Protein AF-A0A4Q0MF46-F1 (afdb_monomer)

Radius of gyration: 20.66 Å; Cα contacts (8 Å, |Δi|>4): 119; chains: 1; bounding box: 59×20×72 Å

Organism: NCBI:txid405005

Structure (mmCIF, N/CA/C/O backbone):
data_AF-A0A4Q0MF46-F1
#
_entry.id   AF-A0A4Q0MF46-F1
#
loop_
_atom_site.group_PDB
_atom_site.id
_atom_site.type_symbol
_atom_site.label_atom_id
_atom_site.label_alt_id
_atom_site.label_comp_id
_atom_site.label_asym_id
_atom_site.label_entity_id
_atom_site.label_seq_id
_atom_site.pdbx_PDB_ins_code
_atom_site.Cartn_x
_atom_site.Cartn_y
_atom_site.Cartn_z
_atom_site.occupancy
_atom_site.B_iso_or_equiv
_atom_site.auth_seq_id
_atom_site.auth_comp_id
_atom_site.auth_asym_id
_atom_site.auth_atom_id
_atom_site.pdbx_PDB_model_num
ATOM 1 N N . MET A 1 1 ? 11.680 4.975 53.846 1.00 40.31 1 MET A N 1
ATOM 2 C CA . MET A 1 1 ? 12.499 3.978 53.120 1.00 40.31 1 MET A CA 1
ATOM 3 C C . MET A 1 1 ? 11.636 3.313 52.054 1.00 40.31 1 MET A C 1
ATOM 5 O O . MET A 1 1 ? 10.514 2.960 52.376 1.00 40.31 1 MET A O 1
ATOM 9 N N . SER A 1 2 ? 12.165 3.184 50.829 1.00 45.22 2 SER A N 1
ATOM 10 C CA . SER A 1 2 ? 11.640 2.401 49.684 1.00 45.22 2 SER A CA 1
ATOM 11 C C . SER A 1 2 ? 10.292 2.855 49.097 1.00 45.22 2 SER A C 1
ATOM 13 O O . SER A 1 2 ? 9.236 2.490 49.588 1.00 45.22 2 SER A O 1
ATOM 15 N N . LYS A 1 3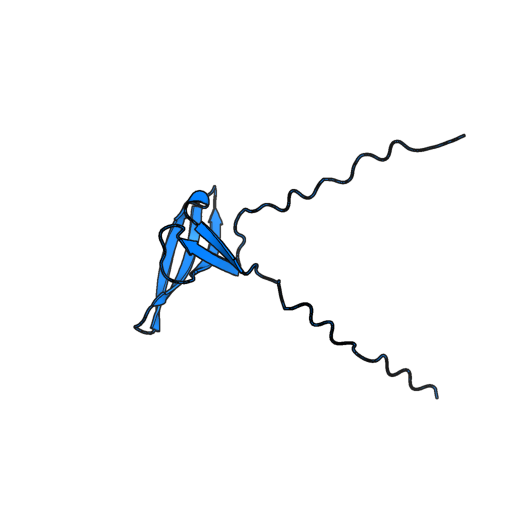 ? 10.254 3.803 48.150 1.00 49.03 3 LYS A N 1
ATOM 16 C CA . LYS A 1 3 ? 10.616 3.739 46.710 1.00 49.03 3 LYS A CA 1
ATOM 17 C C . LYS A 1 3 ? 9.796 2.730 45.876 1.00 49.03 3 LYS A C 1
ATOM 19 O O . LYS A 1 3 ? 9.897 1.527 46.088 1.00 49.03 3 LYS A O 1
ATOM 24 N N . ARG A 1 4 ? 9.213 3.291 44.800 1.00 55.97 4 ARG A N 1
ATOM 25 C CA . ARG A 1 4 ? 8.765 2.702 43.515 1.00 55.97 4 ARG A CA 1
ATOM 26 C C . ARG A 1 4 ? 7.278 2.353 43.393 1.00 55.97 4 ARG A C 1
ATOM 28 O O . ARG A 1 4 ? 6.872 1.222 43.610 1.00 55.97 4 ARG A O 1
ATOM 35 N N . ARG A 1 5 ? 6.504 3.303 42.857 1.00 51.41 5 ARG A N 1
ATOM 36 C CA . ARG A 1 5 ? 5.562 2.973 41.781 1.00 51.41 5 ARG A CA 1
ATOM 37 C C . ARG A 1 5 ? 6.276 3.299 40.474 1.00 51.41 5 ARG A C 1
ATOM 39 O O . ARG A 1 5 ? 6.411 4.465 40.125 1.00 51.41 5 ARG A O 1
ATOM 46 N N . ALA A 1 6 ? 6.826 2.273 39.831 1.00 51.44 6 ALA A N 1
ATOM 47 C CA . ALA A 1 6 ? 7.138 2.349 38.414 1.00 51.44 6 ALA A CA 1
ATOM 48 C C . ALA A 1 6 ? 5.782 2.433 37.708 1.00 51.44 6 ALA A C 1
ATOM 50 O O . ALA A 1 6 ? 5.026 1.464 37.712 1.00 51.44 6 ALA A O 1
ATOM 51 N N . GLN A 1 7 ? 5.422 3.624 37.234 1.00 51.00 7 GLN A N 1
ATOM 52 C CA . GLN A 1 7 ? 4.358 3.736 36.250 1.00 51.00 7 GLN A CA 1
ATOM 53 C C . GLN A 1 7 ? 4.859 3.029 34.999 1.00 51.00 7 GLN A C 1
ATOM 55 O O . GLN A 1 7 ? 5.992 3.256 34.569 1.00 51.00 7 GLN A O 1
ATOM 60 N N . GLY A 1 8 ? 4.036 2.085 34.546 1.00 39.69 8 GLY A N 1
ATOM 61 C CA . GLY A 1 8 ? 4.311 1.206 33.430 1.00 39.69 8 GLY A CA 1
ATOM 62 C C . GLY A 1 8 ? 4.829 1.994 32.245 1.00 39.69 8 GLY A C 1
ATOM 63 O O . GLY A 1 8 ? 4.337 3.082 31.937 1.00 39.69 8 GLY A O 1
ATOM 64 N N . ALA A 1 9 ? 5.853 1.416 31.626 1.00 43.28 9 ALA A N 1
ATOM 65 C CA . ALA A 1 9 ? 6.200 1.697 30.255 1.00 43.28 9 ALA A CA 1
ATOM 66 C C . ALA A 1 9 ? 4.900 1.833 29.460 1.00 43.28 9 ALA A C 1
ATOM 68 O O . ALA A 1 9 ? 4.036 0.960 29.551 1.00 43.28 9 ALA A O 1
ATOM 69 N N . ALA A 1 10 ? 4.754 2.943 28.739 1.00 44.03 10 ALA A N 1
ATOM 70 C CA . ALA A 1 10 ? 3.844 2.977 27.616 1.00 44.03 10 ALA A CA 1
ATOM 71 C C . ALA A 1 10 ? 4.206 1.755 26.771 1.00 44.03 10 ALA A C 1
ATOM 73 O O . ALA A 1 10 ? 5.303 1.697 26.213 1.00 44.03 10 ALA A O 1
ATOM 74 N N . GLU A 1 11 ? 3.347 0.738 26.800 1.00 41.12 11 GLU A N 1
ATOM 75 C CA . GLU A 1 11 ? 3.354 -0.300 25.790 1.00 41.12 11 GLU A CA 1
ATOM 76 C C . GLU A 1 11 ? 3.212 0.473 24.491 1.00 41.12 11 GLU A C 1
ATOM 78 O O . GLU A 1 11 ? 2.191 1.102 24.216 1.00 41.12 11 GLU A O 1
ATOM 83 N N . ILE A 1 12 ? 4.324 0.564 23.772 1.00 47.06 12 ILE A N 1
ATOM 84 C CA . ILE A 1 12 ? 4.336 1.022 22.403 1.00 47.06 12 ILE A CA 1
ATOM 85 C C . ILE A 1 12 ? 3.547 -0.085 21.717 1.00 47.06 12 ILE A C 1
ATOM 87 O O . ILE A 1 12 ? 4.113 -1.125 21.392 1.00 47.06 12 ILE A O 1
ATOM 91 N N . GLU A 1 13 ? 2.221 0.071 21.635 1.00 45.34 13 GLU A N 1
ATOM 92 C CA . GLU A 1 13 ? 1.415 -0.658 20.672 1.00 45.34 13 GLU A CA 1
ATOM 93 C C . GLU A 1 13 ? 2.116 -0.390 19.350 1.00 45.34 13 GLU A C 1
ATOM 95 O O . GLU A 1 13 ? 2.040 0.713 18.798 1.00 45.34 13 GLU A O 1
ATOM 100 N N . GLU A 1 14 ? 2.918 -1.365 18.925 1.00 47.41 14 GLU A N 1
ATOM 101 C CA . GLU A 1 14 ? 3.529 -1.414 17.617 1.00 47.41 14 GLU A CA 1
ATOM 102 C C . GLU A 1 14 ? 2.349 -1.379 16.660 1.00 47.41 14 GLU A C 1
ATOM 104 O O . GLU A 1 14 ? 1.678 -2.377 16.418 1.00 47.41 14 GLU A O 1
ATOM 109 N N . SER A 1 15 ? 1.976 -0.161 16.272 1.00 50.06 15 SER A N 1
ATOM 110 C CA . SER A 1 15 ? 0.756 0.085 15.538 1.00 50.06 15 SER A CA 1
ATOM 111 C C . SER A 1 15 ? 0.938 -0.631 14.213 1.00 50.06 15 SER A C 1
ATOM 113 O O . SER A 1 15 ? 1.709 -0.175 13.371 1.00 50.06 15 SER A O 1
ATOM 115 N N . ASP A 1 16 ? 0.247 -1.757 14.030 1.00 63.00 16 ASP A N 1
ATOM 116 C CA . ASP A 1 16 ? 0.226 -2.541 12.784 1.00 63.00 16 ASP A CA 1
ATOM 117 C C . ASP A 1 16 ? -0.330 -1.711 11.605 1.00 63.00 16 ASP A C 1
ATOM 119 O O . ASP A 1 16 ? -0.311 -2.117 10.446 1.00 63.00 16 ASP A O 1
ATOM 123 N N . ALA A 1 17 ? -0.787 -0.488 11.894 1.00 77.38 17 ALA A N 1
ATOM 124 C CA . ALA A 1 17 ? -1.120 0.519 10.914 1.00 77.38 17 ALA A CA 1
ATOM 125 C C . ALA A 1 17 ? 0.066 0.798 9.962 1.00 77.38 17 ALA A C 1
ATOM 127 O O . ALA A 1 17 ? 1.205 1.019 10.406 1.00 77.38 17 ALA A O 1
ATOM 128 N N . PRO A 1 18 ? -0.198 0.835 8.644 1.00 83.94 18 PRO A N 1
ATOM 129 C CA . PRO A 1 18 ? 0.808 1.193 7.659 1.00 83.94 18 PRO A CA 1
ATOM 130 C C . PRO A 1 18 ? 1.277 2.631 7.881 1.00 83.94 18 PRO A C 1
ATOM 132 O O . PRO A 1 18 ? 0.474 3.526 8.146 1.00 83.94 18 PRO A O 1
ATOM 135 N N . ALA A 1 19 ? 2.580 2.848 7.749 1.00 90.12 19 ALA A N 1
ATOM 136 C CA . ALA A 1 19 ? 3.232 4.143 7.859 1.00 90.12 19 ALA A CA 1
ATOM 137 C C . ALA A 1 19 ? 3.734 4.626 6.492 1.00 90.12 19 ALA A C 1
ATOM 139 O O . ALA A 1 19 ? 3.907 3.851 5.552 1.00 90.12 19 ALA A O 1
ATOM 140 N N . VAL A 1 20 ? 3.991 5.930 6.369 1.00 92.44 20 VAL A N 1
ATOM 141 C CA . VAL A 1 20 ? 4.573 6.503 5.147 1.00 92.44 20 VAL A CA 1
ATOM 142 C C . VAL A 1 20 ? 5.938 5.873 4.861 1.00 92.44 20 VAL A C 1
ATOM 144 O O . VAL A 1 20 ? 6.795 5.797 5.737 1.00 92.44 20 VAL A O 1
ATOM 147 N N . GLY A 1 21 ? 6.134 5.435 3.617 1.00 92.25 21 GLY A N 1
ATOM 148 C CA . GLY A 1 21 ? 7.318 4.712 3.155 1.00 92.25 21 GLY A CA 1
ATOM 149 C C . GLY A 1 21 ? 7.218 3.188 3.270 1.00 92.25 21 GLY A C 1
ATOM 150 O O . GLY A 1 21 ? 8.063 2.495 2.696 1.00 92.25 21 GLY A O 1
ATOM 151 N N . ASP A 1 22 ? 6.211 2.656 3.972 1.00 93.88 22 ASP A N 1
ATOM 152 C CA . ASP A 1 22 ? 5.975 1.215 4.027 1.00 93.88 22 ASP A CA 1
ATOM 153 C C . ASP A 1 22 ? 5.635 0.689 2.628 1.00 93.88 22 ASP A C 1
ATOM 155 O O . ASP A 1 22 ? 4.983 1.355 1.821 1.00 93.88 22 ASP A O 1
ATOM 159 N N . VAL A 1 23 ? 6.065 -0.535 2.336 1.00 94.12 23 VAL A N 1
ATOM 160 C CA . VAL A 1 23 ? 5.605 -1.276 1.164 1.00 94.12 23 VAL A CA 1
ATOM 161 C C . VAL A 1 23 ? 4.432 -2.130 1.605 1.00 94.12 23 VAL A C 1
ATOM 163 O O . VAL A 1 23 ? 4.571 -2.986 2.477 1.00 94.12 23 VAL A O 1
ATOM 166 N N . VAL A 1 24 ? 3.285 -1.912 0.984 1.00 94.31 24 VAL A N 1
ATOM 167 C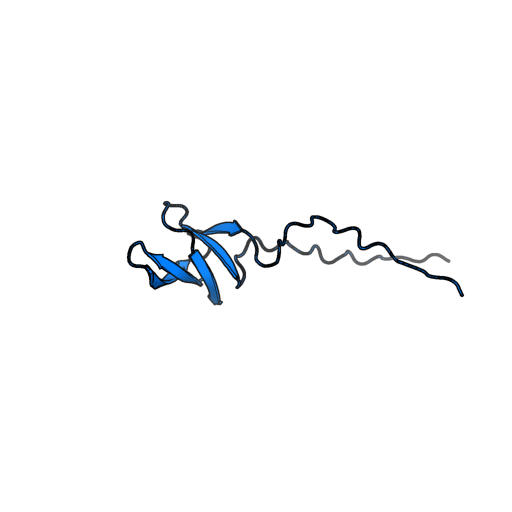 CA . VAL A 1 24 ? 2.022 -2.597 1.247 1.00 94.31 24 VAL A CA 1
ATOM 168 C C . VAL A 1 24 ? 1.510 -3.265 -0.023 1.00 94.31 24 VAL A C 1
ATOM 170 O O . VAL A 1 24 ? 1.963 -2.992 -1.134 1.00 94.31 24 VAL A O 1
ATOM 173 N N . LYS A 1 25 ? 0.548 -4.167 0.125 1.00 95.38 25 LYS A N 1
ATOM 174 C CA . LYS A 1 25 ? -0.151 -4.805 -0.992 1.00 95.38 25 LYS A CA 1
ATOM 175 C C . LYS A 1 25 ? -1.603 -5.037 -0.605 1.00 95.38 25 LYS A C 1
ATOM 177 O O . LYS A 1 25 ? -1.890 -5.239 0.569 1.00 95.38 25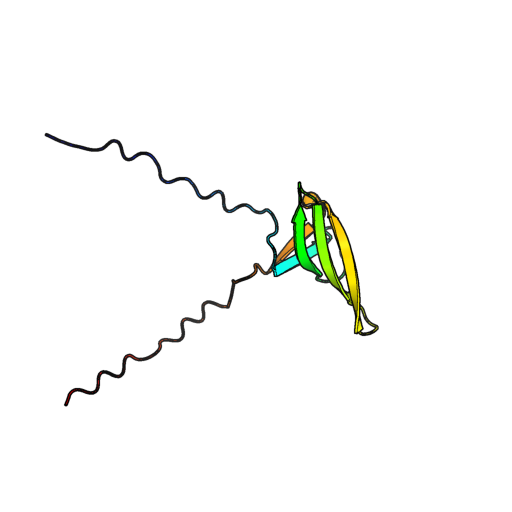 LYS A O 1
ATOM 182 N N . LEU A 1 26 ? -2.512 -5.051 -1.575 1.00 94.94 26 LEU A N 1
ATOM 183 C CA . LEU A 1 26 ? -3.899 -5.429 -1.311 1.00 94.94 26 LEU A CA 1
ATOM 184 C C . LEU A 1 26 ? -3.982 -6.876 -0.819 1.00 94.94 26 LEU A C 1
ATOM 186 O O . LEU A 1 26 ? -3.314 -7.765 -1.360 1.00 94.94 26 LEU A O 1
ATOM 190 N N . VAL A 1 27 ? -4.849 -7.126 0.160 1.00 93.00 27 VAL A N 1
ATOM 191 C CA . VAL A 1 27 ? -5.129 -8.482 0.664 1.00 93.00 27 VAL A CA 1
ATOM 192 C C . VAL A 1 27 ? -5.635 -9.391 -0.465 1.00 93.00 27 VAL A C 1
ATOM 194 O O . VAL A 1 27 ? -5.241 -10.552 -0.542 1.00 93.00 27 VAL A O 1
ATOM 197 N N . ALA A 1 28 ? -6.412 -8.840 -1.403 1.00 91.81 28 ALA A N 1
ATOM 198 C CA . ALA A 1 28 ? -6.910 -9.542 -2.590 1.00 91.81 28 ALA A CA 1
ATOM 199 C C . ALA A 1 28 ? -5.825 -9.887 -3.638 1.00 91.81 28 ALA A C 1
ATOM 201 O O . ALA A 1 28 ? -6.107 -10.589 -4.607 1.00 91.81 28 ALA A O 1
ATOM 202 N N . GLY A 1 29 ? -4.587 -9.413 -3.468 1.00 90.00 29 GLY A N 1
ATOM 203 C CA . GLY A 1 29 ? -3.520 -9.537 -4.463 1.00 90.00 29 GLY A CA 1
ATOM 204 C C . GLY A 1 29 ? -3.356 -8.283 -5.331 1.00 90.00 29 GLY A C 1
ATOM 205 O O . GLY A 1 29 ? -4.165 -7.366 -5.283 1.00 90.00 29 GLY A O 1
ATOM 206 N N . GLY A 1 30 ? -2.257 -8.210 -6.092 1.00 88.81 30 GLY A N 1
ATOM 207 C CA . GLY A 1 30 ? -1.874 -7.005 -6.843 1.00 88.81 30 GLY A CA 1
ATOM 208 C C . GLY A 1 30 ? -0.378 -6.663 -6.787 1.00 88.81 30 GLY A C 1
ATOM 209 O O . GLY A 1 30 ? 0.431 -7.502 -6.363 1.00 88.81 30 GLY A O 1
ATOM 210 N N . PRO A 1 31 ? 0.008 -5.456 -7.232 1.00 93.25 31 PRO A N 1
ATOM 211 C CA . PRO A 1 31 ? 1.383 -4.979 -7.150 1.00 93.25 31 PRO A CA 1
ATOM 212 C C . PRO A 1 31 ? 1.780 -4.653 -5.705 1.00 93.25 31 PRO A C 1
ATOM 214 O O . PRO A 1 31 ? 0.933 -4.486 -4.826 1.00 93.25 31 PRO A O 1
ATOM 217 N N . ASN A 1 32 ? 3.087 -4.566 -5.466 1.00 94.50 32 ASN A N 1
ATOM 218 C CA . ASN A 1 32 ? 3.611 -3.954 -4.251 1.00 94.50 32 ASN A CA 1
ATOM 219 C C . ASN A 1 32 ? 3.543 -2.435 -4.420 1.00 94.50 32 ASN A C 1
ATOM 221 O O . ASN A 1 32 ? 3.973 -1.912 -5.447 1.00 94.50 32 ASN A O 1
ATOM 225 N N . MET A 1 33 ? 3.010 -1.746 -3.420 1.00 96.25 33 MET A N 1
ATOM 226 C CA . MET A 1 33 ? 2.746 -0.314 -3.460 1.00 96.25 33 MET A CA 1
ATOM 227 C C . MET A 1 33 ? 3.431 0.361 -2.279 1.00 96.25 33 MET A C 1
ATOM 229 O O . MET A 1 33 ? 3.470 -0.189 -1.184 1.00 96.25 33 MET A O 1
ATOM 233 N N . THR A 1 34 ? 3.986 1.545 -2.494 1.00 95.88 34 THR A N 1
ATOM 234 C CA . THR A 1 34 ? 4.652 2.327 -1.452 1.00 95.88 34 THR A CA 1
ATOM 235 C C . THR A 1 34 ? 3.659 3.313 -0.864 1.00 95.88 34 THR A C 1
ATOM 237 O O . THR A 1 34 ? 3.027 4.064 -1.606 1.00 95.88 34 THR A O 1
ATOM 240 N N . VAL A 1 35 ? 3.519 3.340 0.456 1.00 95.44 35 VAL A N 1
ATOM 241 C CA . VAL A 1 35 ? 2.656 4.299 1.147 1.00 95.44 35 VAL A CA 1
ATOM 242 C C . VAL A 1 35 ? 3.257 5.695 1.028 1.00 95.44 35 VAL A C 1
ATOM 244 O O . VAL A 1 35 ? 4.391 5.938 1.439 1.00 95.44 35 VAL A O 1
ATOM 247 N N . ARG A 1 36 ? 2.488 6.630 0.475 1.00 95.75 36 ARG A N 1
ATOM 248 C CA . ARG A 1 36 ? 2.857 8.046 0.366 1.00 95.75 36 ARG A CA 1
ATOM 249 C C . ARG A 1 36 ? 2.249 8.875 1.485 1.00 95.75 36 ARG A C 1
ATOM 251 O O 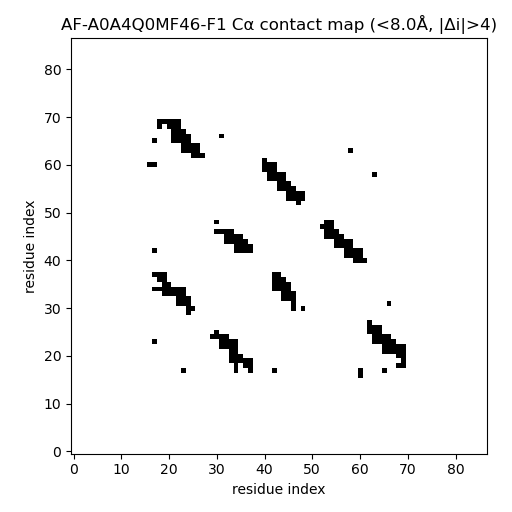. ARG A 1 36 ? 2.884 9.807 1.965 1.00 95.75 36 ARG A O 1
ATOM 258 N N . GLU A 1 37 ? 1.040 8.527 1.905 1.00 93.75 37 GLU A N 1
ATOM 259 C CA . GLU A 1 37 ? 0.294 9.284 2.901 1.00 93.75 37 GLU A CA 1
ATOM 260 C C . GLU A 1 37 ? -0.740 8.398 3.608 1.00 93.75 37 GLU A C 1
ATOM 262 O O . GLU A 1 37 ? -1.295 7.478 3.011 1.00 93.75 37 GLU A O 1
ATOM 267 N N . VAL A 1 38 ? -1.011 8.694 4.881 1.00 91.81 38 VAL A N 1
ATOM 268 C CA . VAL A 1 38 ? -2.015 8.008 5.702 1.00 91.81 38 VAL A CA 1
ATOM 269 C C . VAL A 1 38 ? -2.907 9.061 6.349 1.00 91.81 38 VAL A C 1
ATOM 271 O O . VAL A 1 38 ? -2.424 9.928 7.076 1.00 91.81 38 VAL A O 1
ATOM 274 N N . ARG A 1 39 ? -4.215 9.003 6.087 1.00 90.81 39 ARG A N 1
ATOM 275 C CA . ARG A 1 39 ? -5.214 9.921 6.650 1.00 90.81 39 ARG A CA 1
ATOM 276 C C . ARG A 1 39 ? -6.457 9.154 7.071 1.00 90.81 39 ARG A C 1
ATOM 278 O O . ARG A 1 39 ? -7.141 8.597 6.225 1.00 90.81 39 ARG A O 1
ATOM 285 N N . GLN A 1 40 ? -6.781 9.184 8.365 1.00 86.44 40 GLN A N 1
ATOM 286 C CA . GLN A 1 40 ? -8.060 8.684 8.901 1.00 86.44 40 GLN A CA 1
ATOM 287 C C . GLN A 1 40 ? -8.428 7.258 8.427 1.00 86.44 40 GLN A C 1
ATOM 289 O O . GLN A 1 40 ? -9.564 7.004 8.043 1.00 86.44 40 GLN A O 1
ATOM 294 N N . GLY A 1 41 ? -7.463 6.329 8.413 1.00 84.88 41 GLY A N 1
ATOM 295 C CA . GLY A 1 41 ? -7.684 4.946 7.958 1.00 84.88 41 GLY A CA 1
ATOM 296 C C . GLY A 1 41 ? -7.687 4.758 6.436 1.00 84.88 41 GLY A C 1
ATOM 297 O O .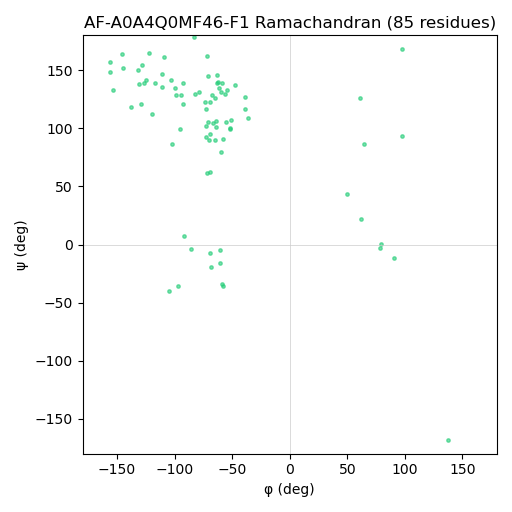 GLY A 1 41 ? -7.827 3.637 5.958 1.00 84.88 41 GLY A O 1
ATOM 298 N N . LEU A 1 42 ? -7.489 5.825 5.660 1.00 92.94 42 LEU A N 1
ATOM 299 C CA . LEU A 1 42 ? -7.228 5.765 4.226 1.00 92.94 42 LEU A CA 1
ATOM 300 C C . LEU A 1 42 ? -5.727 5.920 3.962 1.00 92.94 42 LEU A C 1
ATOM 302 O O . LEU A 1 42 ? -5.067 6.803 4.513 1.00 92.94 42 LEU A O 1
ATOM 306 N N . VAL A 1 43 ? -5.190 5.072 3.096 1.00 95.19 43 VAL A N 1
ATOM 307 C CA . VAL A 1 43 ? -3.764 4.987 2.784 1.00 95.19 43 VAL A CA 1
ATOM 308 C C . VAL A 1 43 ? -3.580 5.281 1.304 1.00 95.19 43 VAL A C 1
ATOM 310 O O . VAL A 1 43 ? -4.013 4.504 0.453 1.00 95.19 43 VAL A O 1
ATOM 313 N N . ALA A 1 44 ? -2.948 6.408 0.994 1.00 95.88 44 ALA A N 1
ATOM 314 C CA . ALA A 1 44 ? -2.556 6.747 -0.364 1.00 95.88 44 ALA A CA 1
ATOM 315 C C . ALA A 1 44 ? -1.242 6.040 -0.698 1.00 95.88 44 ALA A C 1
ATOM 317 O O . ALA A 1 44 ? -0.257 6.116 0.043 1.00 95.88 44 ALA A O 1
ATOM 318 N N . THR A 1 45 ? -1.229 5.355 -1.831 1.00 95.94 45 THR A N 1
ATOM 319 C CA . THR A 1 45 ? -0.129 4.506 -2.271 1.00 95.94 45 THR A CA 1
ATOM 320 C C . THR A 1 45 ? 0.306 4.861 -3.684 1.00 95.94 45 THR A C 1
ATOM 322 O O . THR A 1 45 ? -0.477 5.390 -4.474 1.00 95.94 45 THR A O 1
ATOM 325 N N . GLU A 1 46 ? 1.560 4.559 -3.997 1.00 96.12 46 GLU A N 1
ATOM 326 C CA . GLU A 1 46 ? 2.144 4.714 -5.323 1.00 96.12 46 GLU A CA 1
ATOM 327 C C . GLU A 1 46 ? 2.872 3.432 -5.734 1.00 96.12 46 GLU A C 1
ATOM 329 O O . GLU A 1 46 ? 3.586 2.825 -4.931 1.00 96.12 46 GLU A O 1
ATOM 334 N N . TRP A 1 47 ? 2.717 3.015 -6.986 1.00 95.12 47 TRP A N 1
ATOM 335 C CA . TRP A 1 47 ? 3.474 1.906 -7.559 1.00 95.12 47 TRP A CA 1
ATOM 336 C C . TRP A 1 47 ? 3.763 2.146 -9.033 1.00 95.12 47 TRP A C 1
ATOM 338 O O . TRP A 1 47 ? 3.153 2.988 -9.685 1.00 95.12 47 TRP A O 1
ATOM 348 N N . THR A 1 48 ? 4.703 1.380 -9.568 1.00 92.50 48 THR A N 1
ATOM 349 C CA . THR A 1 48 ? 5.015 1.390 -10.994 1.00 92.50 48 THR A CA 1
ATOM 350 C C . THR A 1 48 ? 4.323 0.215 -11.670 1.00 92.50 48 THR A C 1
ATOM 352 O O . THR A 1 48 ? 4.442 -0.924 -11.212 1.00 92.50 48 THR A O 1
ATOM 355 N N . ASP A 1 49 ? 3.587 0.476 -12.745 1.00 85.25 49 ASP A N 1
ATOM 356 C CA . ASP A 1 49 ? 2.973 -0.581 -13.547 1.00 85.25 49 ASP A CA 1
ATOM 357 C C . ASP A 1 49 ? 3.950 -1.180 -14.580 1.00 85.25 49 ASP A C 1
ATOM 359 O O . ASP A 1 49 ? 5.103 -0.763 -14.719 1.00 85.25 49 ASP A O 1
ATOM 363 N N . GLY A 1 50 ? 3.486 -2.178 -15.338 1.00 80.00 50 GLY A N 1
ATOM 364 C CA . GLY A 1 50 ? 4.277 -2.801 -16.405 1.00 80.00 50 GLY A CA 1
ATOM 365 C C . GLY A 1 50 ? 4.698 -1.840 -17.528 1.00 80.00 50 GLY A C 1
ATOM 366 O O . GLY A 1 50 ? 5.624 -2.157 -18.272 1.00 80.00 50 GLY A O 1
ATOM 367 N N . ALA A 1 51 ? 4.074 -0.663 -17.634 1.00 85.62 51 ALA A N 1
ATOM 368 C CA . ALA A 1 51 ? 4.425 0.392 -18.580 1.00 85.62 51 ALA A CA 1
ATOM 369 C C . ALA A 1 51 ? 5.430 1.407 -18.001 1.00 85.62 51 ALA A C 1
ATOM 371 O O . ALA A 1 51 ? 5.743 2.404 -18.651 1.00 85.62 51 ALA A O 1
ATOM 372 N N . ARG A 1 52 ? 5.970 1.149 -16.801 1.00 84.06 52 ARG A N 1
ATOM 373 C CA . ARG A 1 52 ? 6.876 2.046 -16.066 1.00 84.06 52 ARG A CA 1
ATOM 374 C C . ARG A 1 52 ? 6.249 3.394 -15.706 1.00 84.06 52 ARG A C 1
ATOM 376 O O . ARG A 1 52 ? 6.974 4.355 -15.456 1.0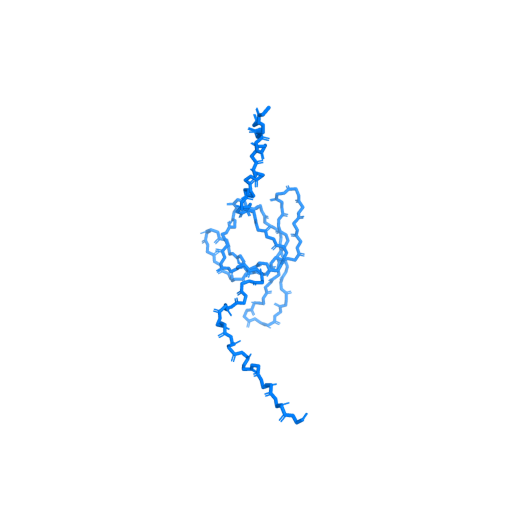0 84.06 52 ARG A O 1
ATOM 383 N N . GLN A 1 53 ? 4.922 3.471 -15.661 1.00 88.75 53 GLN A N 1
ATOM 384 C CA . GLN A 1 53 ? 4.221 4.679 -15.245 1.00 88.75 53 GLN A CA 1
ATOM 385 C C . GLN A 1 53 ? 3.937 4.630 -13.746 1.00 88.75 53 GLN A C 1
ATOM 387 O O . GLN A 1 53 ? 3.600 3.577 -13.198 1.00 88.75 53 GLN A O 1
ATOM 392 N N . ALA A 1 54 ? 4.111 5.773 -13.081 1.00 90.25 54 ALA A N 1
ATOM 393 C CA . ALA A 1 54 ? 3.731 5.931 -11.687 1.00 90.25 54 ALA A CA 1
ATOM 394 C C . ALA A 1 54 ? 2.204 5.990 -11.596 1.00 90.25 54 ALA A C 1
ATOM 396 O O . ALA A 1 54 ? 1.574 6.896 -12.140 1.00 90.25 54 ALA A O 1
ATOM 397 N N . GLN A 1 55 ? 1.632 5.008 -10.915 1.00 94.38 55 GLN A N 1
ATOM 398 C CA . GLN A 1 55 ? 0.218 4.927 -10.595 1.00 94.38 55 GLN A CA 1
ATOM 399 C C . GLN A 1 55 ? 0.030 5.306 -9.132 1.00 94.38 55 GLN A C 1
ATOM 401 O O . GLN A 1 55 ? 0.838 4.927 -8.282 1.00 94.38 55 GLN A O 1
ATOM 406 N N . THR A 1 56 ? -1.043 6.033 -8.836 1.00 94.31 56 THR A N 1
ATOM 407 C CA . THR A 1 56 ? -1.425 6.388 -7.470 1.00 94.31 56 THR A CA 1
ATOM 408 C C . THR A 1 56 ? -2.862 5.971 -7.205 1.00 94.31 56 THR A C 1
ATOM 410 O O . THR A 1 56 ? -3.740 6.117 -8.055 1.00 94.31 56 THR A O 1
ATOM 413 N N . ALA A 1 57 ? -3.112 5.431 -6.016 1.00 94.56 57 ALA A N 1
ATOM 414 C CA . ALA A 1 57 ? -4.461 5.130 -5.553 1.00 94.56 57 ALA A CA 1
ATOM 415 C C . ALA A 1 57 ? -4.520 5.096 -4.030 1.00 94.56 57 ALA A C 1
ATOM 417 O O . ALA A 1 57 ? -3.517 4.850 -3.354 1.00 94.56 57 ALA A O 1
ATOM 418 N N . SER A 1 58 ? -5.723 5.309 -3.509 1.00 94.75 58 SER A N 1
ATOM 419 C CA . SER A 1 58 ? -6.000 5.284 -2.079 1.00 94.75 58 SER A CA 1
ATOM 420 C C . SER A 1 58 ? -6.859 4.085 -1.723 1.00 94.75 58 SER A C 1
ATOM 422 O O . SER A 1 58 ? -7.856 3.811 -2.390 1.00 94.75 58 SER A O 1
ATOM 424 N N . PHE A 1 59 ? -6.490 3.403 -0.645 1.00 94.06 59 PHE A N 1
ATOM 425 C CA . PHE A 1 59 ? -7.176 2.210 -0.167 1.00 94.06 59 PHE A CA 1
ATOM 426 C C . PHE A 1 59 ? -7.446 2.303 1.339 1.00 94.06 59 PHE A C 1
ATOM 428 O O . PHE A 1 59 ? -6.665 2.936 2.053 1.00 94.06 59 PHE A O 1
ATOM 435 N N . PRO A 1 60 ? -8.522 1.682 1.848 1.00 93.75 60 PRO A N 1
ATOM 436 C CA . PRO A 1 60 ? -8.705 1.495 3.285 1.00 93.75 60 PRO A CA 1
ATOM 437 C C . PRO A 1 60 ? -7.534 0.706 3.881 1.00 93.75 60 PRO A C 1
ATOM 439 O O . PRO A 1 60 ? -7.071 -0.260 3.267 1.00 93.75 60 PRO A O 1
ATOM 442 N N . SER A 1 61 ? -7.054 1.083 5.064 1.00 90.75 61 SER A N 1
ATOM 443 C CA . SER A 1 61 ? -5.919 0.419 5.719 1.00 90.75 61 SER A CA 1
ATOM 444 C C . SER A 1 61 ? -6.171 -1.068 5.972 1.00 90.75 61 SER A C 1
ATOM 446 O O . SER A 1 61 ? -5.252 -1.866 5.848 1.00 90.75 61 SER A O 1
ATOM 448 N N . ASP A 1 62 ? -7.417 -1.449 6.251 1.00 91.69 62 ASP A N 1
ATOM 449 C CA . ASP A 1 62 ? -7.871 -2.833 6.453 1.00 91.69 62 ASP A CA 1
ATOM 450 C C . ASP A 1 62 ? -7.841 -3.690 5.175 1.00 91.69 62 ASP A C 1
ATOM 452 O O . ASP A 1 62 ? -7.787 -4.917 5.241 1.00 91.69 62 ASP A O 1
ATOM 456 N N . SER A 1 63 ? -7.817 -3.058 3.999 1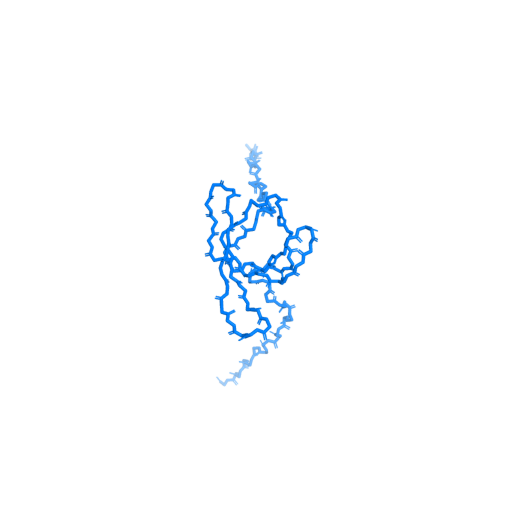.00 93.25 63 SER A N 1
ATOM 457 C CA . SER A 1 63 ? -7.684 -3.755 2.714 1.00 93.25 63 SER A CA 1
ATOM 458 C C . SER A 1 63 ? -6.226 -4.024 2.316 1.00 93.25 63 SER A C 1
ATOM 460 O O . SER A 1 63 ? -5.963 -4.667 1.292 1.00 93.25 63 SER A O 1
ATOM 462 N N . LEU A 1 64 ? -5.273 -3.537 3.117 1.00 93.44 64 LEU A N 1
ATOM 463 C CA . LEU A 1 64 ? -3.841 -3.607 2.865 1.00 93.44 64 LEU A CA 1
ATOM 464 C C . LEU A 1 64 ? -3.160 -4.557 3.849 1.00 93.44 64 LEU A C 1
ATOM 466 O O . LEU A 1 64 ? -3.521 -4.656 5.014 1.00 93.44 64 LEU A O 1
ATOM 470 N N . ARG A 1 65 ? -2.116 -5.229 3.370 1.00 93.69 65 ARG A N 1
ATOM 471 C CA . ARG A 1 65 ? -1.162 -5.960 4.202 1.00 93.69 65 ARG A CA 1
ATOM 472 C C . ARG A 1 65 ? 0.220 -5.348 4.055 1.00 93.69 65 ARG A C 1
ATOM 474 O O . ARG A 1 65 ? 0.643 -5.024 2.939 1.00 93.69 65 ARG A O 1
ATOM 481 N N . LEU A 1 66 ? 0.929 -5.234 5.169 1.00 92.00 66 LEU A N 1
ATOM 482 C CA . LEU A 1 66 ? 2.320 -4.815 5.188 1.00 92.00 66 LEU A CA 1
ATOM 483 C C . LEU A 1 66 ? 3.201 -5.885 4.528 1.00 92.00 66 LEU A C 1
ATOM 485 O O . LEU A 1 66 ? 3.117 -7.071 4.840 1.00 92.00 66 LEU A O 1
ATOM 489 N N . VAL A 1 67 ? 4.033 -5.459 3.582 1.00 92.25 67 VAL A N 1
ATOM 490 C CA . VAL A 1 67 ? 5.036 -6.294 2.905 1.00 92.25 67 VAL A CA 1
ATOM 491 C C . VAL A 1 67 ? 6.432 -5.974 3.434 1.00 92.25 67 VAL A C 1
ATOM 493 O O . VAL A 1 67 ? 7.237 -6.882 3.620 1.00 92.25 67 VAL A O 1
ATOM 496 N N . ARG A 1 68 ? 6.728 -4.691 3.681 1.00 90.88 68 ARG A N 1
ATOM 497 C CA . ARG A 1 68 ? 8.001 -4.227 4.251 1.00 90.88 68 ARG A CA 1
ATOM 498 C C . ARG A 1 68 ? 7.804 -2.907 4.998 1.00 90.88 68 ARG A C 1
ATOM 500 O O . ARG A 1 68 ? 7.234 -1.987 4.421 1.00 90.88 68 ARG A O 1
ATOM 507 N N . ARG A 1 69 ? 8.341 -2.775 6.215 1.00 89.56 69 ARG A N 1
ATOM 508 C CA . ARG A 1 69 ? 8.406 -1.483 6.927 1.00 89.56 69 ARG A CA 1
ATOM 509 C C . ARG A 1 69 ? 9.415 -0.527 6.284 1.00 89.56 69 ARG A C 1
ATOM 511 O O . ARG A 1 69 ? 10.489 -0.945 5.847 1.00 89.56 69 ARG A O 1
ATOM 518 N N . ALA A 1 70 ? 9.108 0.763 6.291 1.00 80.81 70 ALA A N 1
ATOM 519 C CA . ALA A 1 70 ? 10.085 1.824 6.108 1.00 80.81 70 ALA A CA 1
ATOM 520 C C . ALA A 1 70 ? 11.118 1.765 7.242 1.00 80.81 70 ALA A C 1
ATOM 522 O O . ALA A 1 70 ? 10.761 1.612 8.406 1.00 80.81 70 ALA A O 1
ATOM 523 N N . GLY A 1 71 ? 12.407 1.871 6.921 1.00 66.50 71 GLY A N 1
ATOM 524 C CA . GLY A 1 71 ? 13.460 1.904 7.944 1.00 66.50 71 GLY A CA 1
ATOM 525 C C . GLY A 1 71 ? 13.836 0.551 8.553 1.00 66.50 71 GLY A C 1
ATOM 526 O O . GLY A 1 71 ? 14.826 0.493 9.273 1.00 66.50 71 GLY A O 1
ATOM 527 N N . ALA A 1 72 ? 13.165 -0.547 8.184 1.00 57.78 72 ALA A N 1
ATOM 528 C CA . ALA A 1 72 ? 13.746 -1.885 8.289 1.00 57.78 72 ALA A CA 1
ATOM 529 C C . ALA A 1 72 ? 14.825 -2.037 7.202 1.00 57.78 72 ALA A C 1
ATOM 531 O O . ALA A 1 72 ? 14.695 -2.818 6.261 1.00 57.78 72 ALA A O 1
ATOM 532 N N . ALA A 1 73 ? 15.864 -1.203 7.279 1.00 49.19 73 ALA A N 1
ATOM 533 C CA . ALA A 1 73 ? 17.150 -1.591 6.745 1.00 49.19 73 ALA A CA 1
ATOM 534 C C . ALA A 1 73 ? 17.503 -2.896 7.457 1.00 49.19 73 ALA A C 1
ATOM 536 O O . ALA A 1 73 ? 17.383 -2.965 8.681 1.00 49.19 73 ALA A O 1
ATOM 537 N N . ASP A 1 74 ? 17.866 -3.927 6.697 1.00 48.44 74 ASP A N 1
ATOM 538 C CA . ASP A 1 74 ? 18.601 -5.068 7.215 1.00 48.44 74 ASP A CA 1
ATOM 539 C C . ASP A 1 74 ? 19.590 -4.559 8.264 1.00 48.44 74 ASP A C 1
ATOM 541 O O . ASP A 1 74 ? 20.581 -3.909 7.923 1.00 48.44 74 ASP A O 1
ATOM 545 N N . THR A 1 75 ? 19.337 -4.844 9.542 1.00 43.75 75 THR A N 1
ATOM 546 C CA . THR A 1 75 ? 20.363 -4.759 10.577 1.00 43.75 75 THR A CA 1
ATOM 547 C C . THR A 1 75 ? 21.356 -5.889 10.308 1.00 43.75 75 THR A C 1
ATOM 549 O O . THR A 1 75 ? 21.528 -6.805 11.106 1.00 43.75 75 THR A O 1
ATOM 552 N N . LYS A 1 76 ? 22.026 -5.856 9.154 1.00 44.47 76 LYS A N 1
ATOM 553 C CA . LYS A 1 76 ? 23.386 -6.340 9.069 1.00 44.47 76 LYS A CA 1
ATOM 554 C C . LYS A 1 76 ? 24.183 -5.272 9.797 1.00 44.47 76 LYS A C 1
ATOM 556 O O . LYS A 1 76 ? 24.496 -4.231 9.231 1.00 44.47 76 LYS A O 1
ATOM 561 N N . ALA A 1 77 ? 24.371 -5.500 11.094 1.00 49.44 77 ALA A N 1
ATOM 562 C CA . ALA A 1 77 ? 25.325 -4.765 11.897 1.00 49.44 77 ALA A CA 1
ATOM 563 C C . ALA A 1 77 ? 26.670 -4.835 11.166 1.00 49.44 77 ALA A C 1
ATOM 565 O O . ALA A 1 77 ? 27.327 -5.875 11.153 1.00 49.44 77 ALA A O 1
ATOM 566 N N . ASP A 1 78 ? 27.005 -3.760 10.464 1.00 44.84 78 ASP A N 1
ATOM 567 C CA . ASP A 1 78 ? 28.359 -3.514 10.013 1.00 44.84 78 ASP A CA 1
ATOM 568 C C . ASP A 1 78 ? 29.118 -3.130 11.283 1.00 44.84 78 ASP A C 1
ATOM 570 O O . ASP A 1 78 ? 28.913 -2.059 11.861 1.00 44.84 78 ASP A O 1
ATOM 574 N N . ASP A 1 79 ? 29.872 -4.103 11.790 1.00 48.88 79 ASP A N 1
ATOM 575 C CA . ASP A 1 79 ? 30.899 -3.948 12.811 1.00 48.88 79 ASP A CA 1
ATOM 576 C C . ASP A 1 79 ? 31.951 -2.981 12.256 1.00 48.88 79 ASP A C 1
ATOM 578 O O . ASP A 1 79 ? 32.976 -3.369 11.698 1.00 48.88 79 ASP A O 1
ATOM 582 N N . ALA A 1 80 ? 31.637 -1.688 12.321 1.00 50.91 80 ALA A N 1
ATOM 583 C CA . ALA A 1 80 ? 32.578 -0.632 12.020 1.00 50.91 80 ALA A CA 1
ATOM 584 C C . ALA A 1 80 ? 33.619 -0.633 13.142 1.00 50.91 80 ALA A C 1
ATOM 586 O O . ALA A 1 80 ? 33.415 -0.071 14.221 1.00 50.91 80 ALA A O 1
ATOM 587 N N . SER A 1 81 ? 34.715 -1.339 12.864 1.00 48.97 81 SER A N 1
ATOM 588 C CA . SER A 1 81 ? 35.962 -1.335 13.615 1.00 48.97 81 SER A CA 1
ATOM 589 C C . SER A 1 81 ? 36.297 0.077 14.089 1.00 48.97 81 SER A C 1
ATOM 591 O O . SER A 1 81 ? 36.540 0.985 13.296 1.00 48.97 81 SER A O 1
ATOM 593 N N . ALA A 1 82 ? 36.322 0.250 15.407 1.00 55.47 82 ALA A N 1
ATOM 594 C CA . ALA A 1 82 ? 36.950 1.393 16.039 1.00 55.47 82 ALA A CA 1
ATOM 595 C C . ALA A 1 82 ? 38.469 1.252 15.865 1.00 55.47 82 ALA A C 1
ATOM 597 O O . ALA A 1 82 ? 39.149 0.643 16.691 1.00 55.47 82 ALA A O 1
ATOM 598 N N . GLU A 1 83 ? 39.009 1.800 14.779 1.00 58.78 83 GLU A N 1
ATOM 599 C CA . GLU A 1 83 ? 40.437 2.087 14.696 1.00 58.78 83 GLU A CA 1
ATOM 600 C C . GLU A 1 83 ? 40.755 3.141 15.761 1.00 58.78 83 GLU A C 1
ATOM 602 O O . GLU A 1 83 ? 40.451 4.323 15.617 1.00 58.78 83 GLU A O 1
ATOM 607 N N . THR A 1 84 ? 41.320 2.692 16.882 1.00 53.94 84 THR A N 1
ATOM 608 C CA . THR A 1 84 ? 41.965 3.582 17.848 1.00 53.94 84 THR A CA 1
ATOM 609 C C . THR A 1 84 ? 43.460 3.442 17.617 1.00 53.94 84 THR A C 1
ATOM 611 O O . THR A 1 84 ? 44.120 2.592 18.211 1.00 53.94 84 THR A O 1
ATOM 614 N N . GLU A 1 85 ? 43.983 4.232 16.682 1.00 65.50 85 GLU A N 1
ATOM 615 C CA . GLU A 1 85 ? 45.419 4.440 16.548 1.00 65.50 85 GLU A CA 1
ATOM 616 C C . GLU A 1 85 ? 45.875 5.291 17.740 1.00 65.50 85 GLU A C 1
ATOM 618 O O . GLU A 1 85 ? 45.572 6.477 17.853 1.00 65.50 85 GLU A O 1
ATOM 623 N N . THR A 1 86 ? 46.541 4.644 18.692 1.00 55.06 86 THR A N 1
ATOM 624 C CA . THR A 1 86 ? 47.334 5.302 19.729 1.00 55.06 86 THR A CA 1
ATOM 625 C C . THR A 1 86 ? 48.627 5.825 19.114 1.00 55.06 86 THR A C 1
ATOM 627 O O . THR A 1 86 ? 49.419 5.025 18.612 1.00 55.06 86 THR A O 1
ATOM 630 N N . ALA A 1 87 ? 48.866 7.129 19.238 1.00 56.12 87 ALA A N 1
ATOM 631 C CA . ALA A 1 87 ? 50.188 7.740 19.152 1.00 56.12 87 ALA A CA 1
ATOM 632 C C . ALA A 1 87 ? 50.391 8.674 20.350 1.00 56.12 87 ALA A C 1
ATOM 634 O O . ALA A 1 87 ? 49.439 9.422 20.678 1.00 56.12 87 ALA A O 1
#

InterPro domains:
  IPR019226 Protein of unknown function DUF2158 [PF09926] (20-64)

Solvent-accessible surface area (backbone atoms only — not comparable to full-atom values): 5675 Å² total; per-residue (Å²): 134,84,89,82,85,78,76,73,75,77,76,74,71,76,64,86,65,84,49,65,55,15,31,30,28,42,72,91,55,76,66,72,25,34,28,71,41,73,55,97,61,34,33,32,28,37,33,70,50,99,83,71,44,83,44,73,53,73,42,52,52,89,50,45,39,85,75,42,65,54,85,68,62,77,83,70,78,74,81,75,75,81,81,76,84,85,128

Foldseek 3Di:
DDDDPPPDDPPPPPPQQADAQFFKAFPVDDDTWGFHDDDPQKTWTWDADPVRDIDIDIDGSVRIHTPGHDPPPPPPPPPPDPPPDDD

pLDDT: mean 75.93, std 20.67, range [39.69, 96.25]

Secondary structure (DSSP, 8-state):
----------------S--TT-EEEETT----EEEE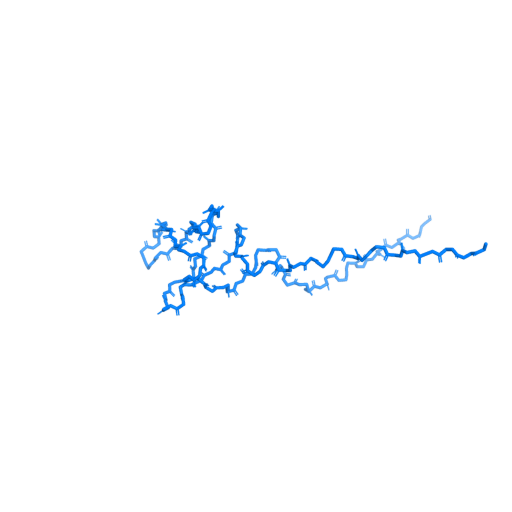EEETTEEEEEEE-TTSPEEEEEEEGGGEEEEE-TT----------------

Sequence (87 a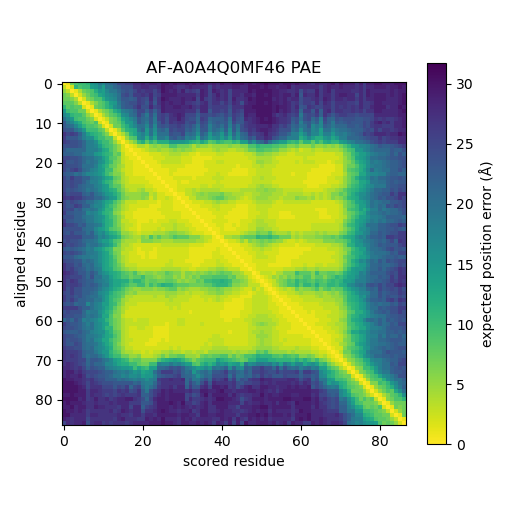a):
MSKRRAQGAAEIEESDAPAVGDVVKLVAGGPNMTVREVRQGLVATEWTDGARQAQTASFPSDSLRLVRRAGAADTKADDASAETETA

Nearest PDB structures (foldseek):
  3ic8-assembly2_B  TM=6.677E-01  e=1.878E-01  Pseudomonas syringae pv. tomato
  4ii1-assembly4_D  TM=6.225E-01  e=1.009E-01  Homo sapiens
  3ic8-assembly3_C  TM=5.675E-01  e=1.998E-01  Pseudomonas syringae pv. tomato
  3ic8-assembly3_D  TM=6.603E-01  e=3.494E-01  Pseudomonas syringae pv. tomato
  5gwx-assembly1_A  TM=4.849E-01  e=8.869E-01  Methanohalophilus portucalensis FDF-1

Mean predicted aligned error: 13.52 Å